Protein AF-A0A966T2D5-F1 (afdb_monomer)

Structure (mmCIF, N/CA/C/O backbone):
data_AF-A0A966T2D5-F1
#
_entry.id   AF-A0A966T2D5-F1
#
loop_
_atom_site.group_PDB
_atom_site.id
_atom_site.type_symbol
_atom_site.label_atom_id
_atom_site.label_alt_id
_atom_site.label_comp_id
_atom_site.label_asym_id
_atom_site.label_entity_id
_atom_site.label_seq_id
_atom_site.pdbx_PDB_ins_code
_atom_site.Cartn_x
_atom_site.Cartn_y
_atom_site.Cartn_z
_atom_site.occupancy
_atom_site.B_iso_or_equiv
_atom_site.auth_seq_id
_atom_site.auth_comp_id
_atom_site.auth_asym_id
_atom_site.auth_atom_id
_atom_site.pdbx_PDB_model_num
ATOM 1 N N . MET A 1 1 ? -3.513 -8.192 32.171 1.00 38.94 1 MET A N 1
ATOM 2 C CA . MET A 1 1 ? -2.980 -9.159 31.188 1.00 38.94 1 MET A CA 1
ATOM 3 C C . MET A 1 1 ? -2.844 -8.421 29.867 1.00 38.94 1 MET A C 1
ATOM 5 O O . MET A 1 1 ? -3.858 -8.105 29.261 1.00 38.94 1 MET A O 1
ATOM 9 N N . GLY A 1 2 ? -1.628 -8.005 29.509 1.00 50.25 2 GLY A N 1
ATOM 10 C CA . GLY A 1 2 ? -1.387 -7.244 28.281 1.00 50.25 2 GLY A CA 1
ATOM 11 C C . GLY A 1 2 ? -1.482 -8.162 27.068 1.00 50.25 2 GLY A C 1
ATOM 12 O O . GLY A 1 2 ? -0.857 -9.221 27.056 1.00 50.25 2 GLY A O 1
ATOM 13 N N . ARG A 1 3 ? -2.287 -7.783 26.073 1.00 40.44 3 ARG A N 1
ATOM 14 C CA . ARG A 1 3 ? -2.319 -8.455 24.771 1.00 40.44 3 ARG A CA 1
ATOM 15 C C . ARG A 1 3 ? -0.918 -8.327 24.153 1.00 40.44 3 ARG A C 1
ATOM 17 O O . ARG A 1 3 ? -0.420 -7.202 24.096 1.00 40.44 3 ARG A O 1
ATOM 24 N N . PRO A 1 4 ? -0.263 -9.423 23.734 1.00 43.41 4 PRO A N 1
ATOM 25 C CA . PRO A 1 4 ? 1.013 -9.321 23.037 1.00 43.41 4 PRO A CA 1
ATOM 26 C C . PRO A 1 4 ? 0.829 -8.463 21.773 1.00 43.41 4 PRO A C 1
ATOM 28 O O . PRO A 1 4 ? -0.229 -8.566 21.137 1.00 43.41 4 PRO A O 1
ATOM 31 N N . PRO A 1 5 ? 1.803 -7.603 21.414 1.00 47.31 5 PRO A N 1
ATOM 32 C CA . PRO A 1 5 ? 1.751 -6.881 20.150 1.00 47.31 5 PRO A CA 1
ATOM 33 C C . PRO A 1 5 ? 1.622 -7.902 19.017 1.00 47.31 5 PRO A C 1
ATOM 35 O O . PRO A 1 5 ? 2.326 -8.915 19.000 1.00 47.31 5 PRO A O 1
ATOM 38 N N . ALA A 1 6 ? 0.667 -7.671 18.115 1.00 46.62 6 ALA A N 1
ATOM 39 C CA . ALA A 1 6 ? 0.500 -8.510 16.937 1.00 46.62 6 ALA A CA 1
ATOM 40 C C . ALA A 1 6 ? 1.822 -8.527 16.144 1.00 46.62 6 ALA A C 1
ATOM 42 O O . ALA A 1 6 ? 2.474 -7.482 16.059 1.00 46.62 6 ALA A O 1
ATOM 43 N N . PRO A 1 7 ? 2.244 -9.679 15.593 1.00 40.59 7 PRO A N 1
ATOM 44 C CA . PRO A 1 7 ? 3.440 -9.728 14.765 1.00 40.59 7 PRO A CA 1
ATOM 45 C C . PRO A 1 7 ? 3.262 -8.757 13.596 1.00 40.59 7 PRO A C 1
ATOM 47 O O . PRO A 1 7 ? 2.239 -8.806 12.912 1.00 40.59 7 PRO A O 1
ATOM 50 N N . ALA A 1 8 ? 4.239 -7.870 13.396 1.00 44.31 8 ALA A N 1
ATOM 51 C CA . ALA A 1 8 ? 4.311 -7.047 12.199 1.00 44.31 8 ALA A CA 1
ATOM 52 C C . ALA A 1 8 ? 4.335 -7.994 10.994 1.00 44.31 8 ALA 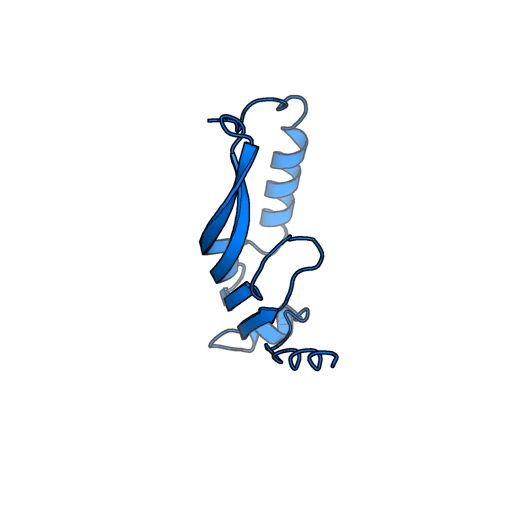A C 1
ATOM 54 O O . ALA A 1 8 ? 5.259 -8.798 10.841 1.00 44.31 8 ALA A O 1
ATOM 55 N N . SER A 1 9 ? 3.268 -7.965 10.203 1.00 45.44 9 SER A N 1
ATOM 56 C CA . SER A 1 9 ? 3.180 -8.675 8.941 1.00 45.44 9 SER A CA 1
ATOM 57 C C . SER A 1 9 ? 4.317 -8.183 8.051 1.00 45.44 9 SER A C 1
ATOM 59 O O . SER A 1 9 ? 4.397 -7.006 7.724 1.00 45.44 9 SER A O 1
ATOM 61 N N . GLN A 1 10 ? 5.235 -9.080 7.696 1.00 45.97 10 GLN A N 1
ATOM 62 C CA . GLN A 1 10 ? 6.287 -8.804 6.722 1.00 45.97 10 GLN A CA 1
ATOM 63 C C . GLN A 1 10 ? 5.648 -8.819 5.327 1.00 45.97 10 GLN A C 1
ATOM 65 O O . GLN A 1 10 ? 5.734 -9.809 4.602 1.00 45.97 10 GLN A O 1
ATOM 70 N N . GLY A 1 11 ? 4.927 -7.748 4.979 1.00 49.91 11 GLY A N 1
ATOM 71 C CA . GLY A 1 11 ? 4.789 -7.355 3.580 1.00 49.91 11 GLY A CA 1
ATOM 72 C C . GLY A 1 11 ? 6.186 -7.068 3.031 1.00 49.91 11 GLY A C 1
ATOM 73 O O . GLY A 1 11 ? 7.070 -6.664 3.786 1.00 49.91 11 GLY A O 1
ATOM 74 N N . ASP A 1 12 ? 6.426 -7.340 1.751 1.00 60.94 12 ASP A N 1
ATOM 75 C CA . ASP A 1 12 ? 7.694 -6.950 1.134 1.00 60.94 12 ASP A CA 1
ATOM 76 C C . ASP A 1 12 ? 7.704 -5.418 1.115 1.00 60.94 12 ASP A C 1
ATOM 78 O O . ASP A 1 12 ? 7.005 -4.811 0.300 1.00 60.94 12 ASP A O 1
ATOM 82 N N . ASP A 1 13 ? 8.376 -4.813 2.105 1.00 67.88 13 ASP A N 1
ATOM 83 C CA . ASP A 1 13 ? 8.414 -3.365 2.312 1.00 67.88 13 ASP A CA 1
ATOM 84 C C . ASP A 1 13 ? 8.633 -2.675 0.964 1.00 67.88 13 ASP A C 1
ATOM 86 O O . ASP A 1 13 ? 9.446 -3.135 0.153 1.00 67.88 13 ASP A O 1
ATOM 90 N N . LEU A 1 14 ? 7.936 -1.557 0.734 1.00 76.44 14 LEU A N 1
ATOM 91 C CA . LEU A 1 14 ? 8.085 -0.700 -0.447 1.00 76.44 14 LEU A CA 1
ATOM 92 C C . LEU A 1 14 ? 9.485 -0.059 -0.483 1.00 76.44 14 LEU A C 1
ATOM 94 O O . LEU A 1 14 ? 9.668 1.144 -0.305 1.00 76.44 14 LEU A O 1
ATOM 98 N N . ARG A 1 15 ? 10.511 -0.889 -0.678 1.00 79.62 15 ARG A N 1
ATOM 99 C CA . ARG A 1 15 ? 11.911 -0.496 -0.714 1.00 79.62 15 ARG A CA 1
ATOM 100 C C . ARG A 1 15 ? 12.209 0.127 -2.068 1.00 79.62 15 ARG A C 1
ATOM 102 O O . ARG A 1 15 ? 11.850 -0.482 -3.086 1.00 79.62 15 ARG A O 1
ATOM 109 N N . PRO A 1 16 ? 12.926 1.265 -2.085 1.00 83.75 16 PRO A N 1
ATOM 110 C CA . PRO A 1 16 ? 13.382 1.881 -3.319 1.00 83.75 16 PRO A CA 1
ATOM 111 C C . PRO A 1 16 ? 14.045 0.858 -4.244 1.00 83.75 16 PRO A C 1
ATOM 113 O O . PRO A 1 16 ? 14.789 -0.012 -3.789 1.00 83.75 16 PRO A O 1
ATOM 116 N N . ILE A 1 17 ? 13.764 0.965 -5.541 1.00 85.38 17 ILE A N 1
ATOM 117 C CA . ILE A 1 17 ? 14.404 0.165 -6.585 1.00 85.38 17 ILE A CA 1
ATOM 118 C C . ILE A 1 17 ? 15.137 1.068 -7.563 1.00 85.38 17 ILE A C 1
ATOM 120 O O . ILE A 1 17 ? 14.662 2.153 -7.900 1.00 85.38 17 ILE A O 1
ATOM 124 N N . ASN A 1 18 ? 16.286 0.604 -8.048 1.00 86.75 18 ASN A N 1
ATOM 125 C CA . ASN A 1 18 ? 16.975 1.259 -9.142 1.00 86.75 18 ASN A CA 1
ATOM 126 C C . ASN A 1 18 ? 16.232 0.999 -10.466 1.00 86.75 18 ASN A C 1
ATOM 128 O O . ASN A 1 18 ? 15.981 -0.145 -10.841 1.00 86.75 18 ASN A O 1
ATOM 132 N N . LEU A 1 19 ? 15.908 2.059 -11.210 1.00 86.44 19 LEU A N 1
ATOM 133 C CA . LEU A 1 19 ? 15.192 1.935 -12.486 1.00 86.44 19 LEU A CA 1
ATOM 134 C C . LEU A 1 19 ? 15.959 1.117 -13.538 1.00 86.44 19 LEU A C 1
ATOM 136 O O . LEU A 1 19 ? 15.334 0.461 -14.369 1.00 86.44 19 LEU A O 1
ATOM 140 N N . GLN A 1 20 ? 17.295 1.115 -13.503 1.00 84.88 20 GLN A N 1
ATOM 141 C CA . GLN 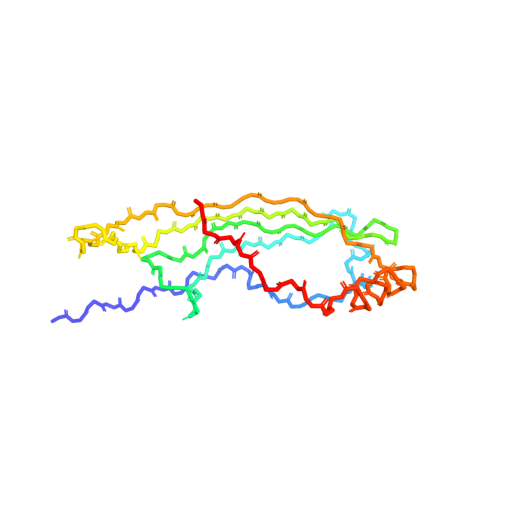A 1 20 ? 18.113 0.297 -14.401 1.00 84.88 20 GLN A CA 1
ATOM 142 C C . GLN A 1 20 ? 17.965 -1.195 -14.094 1.00 84.88 20 GLN A C 1
ATOM 144 O O . GLN A 1 20 ? 17.880 -1.995 -15.020 1.00 84.88 20 GLN A O 1
ATOM 149 N N . GLU A 1 21 ? 17.879 -1.567 -12.815 1.00 86.06 21 GLU A N 1
ATOM 150 C CA . GLU A 1 21 ? 17.618 -2.950 -12.396 1.00 86.06 21 GLU A CA 1
ATOM 151 C C . GLU A 1 21 ? 16.202 -3.377 -12.783 1.00 86.06 21 GLU A C 1
ATOM 153 O O . GLU A 1 21 ? 16.010 -4.458 -13.335 1.00 86.06 21 GLU A O 1
ATOM 158 N N . LEU A 1 22 ? 15.218 -2.497 -12.577 1.00 88.31 22 LEU A N 1
ATOM 159 C CA . LEU A 1 22 ? 13.832 -2.758 -12.962 1.00 88.31 22 LEU A CA 1
ATOM 160 C C . LEU A 1 22 ? 13.681 -2.947 -14.479 1.00 88.31 22 LEU A C 1
ATOM 162 O O . LEU A 1 22 ? 12.918 -3.797 -14.923 1.00 88.31 22 LEU A O 1
ATOM 166 N N . LYS A 1 23 ? 14.444 -2.202 -15.286 1.00 86.62 23 LYS A N 1
ATOM 167 C CA . LYS A 1 23 ? 14.473 -2.353 -16.749 1.00 86.62 23 LYS A CA 1
ATOM 168 C C . LYS A 1 23 ? 14.951 -3.736 -17.201 1.00 86.62 23 LYS A C 1
ATOM 170 O O . LYS A 1 23 ? 14.571 -4.178 -18.282 1.00 86.62 23 LYS A O 1
ATOM 175 N N . LEU A 1 24 ? 15.784 -4.406 -16.405 1.00 86.75 24 LEU A N 1
ATOM 176 C CA . LEU A 1 24 ? 16.273 -5.756 -16.696 1.00 86.75 24 LEU A CA 1
ATOM 177 C C . LEU A 1 24 ? 15.248 -6.845 -16.329 1.00 86.75 24 LEU A C 1
ATOM 179 O O . LEU A 1 24 ? 15.412 -7.992 -16.741 1.00 86.75 24 LEU A O 1
ATOM 183 N N . GLN A 1 25 ? 14.189 -6.504 -15.588 1.00 86.38 25 GLN A N 1
ATOM 184 C CA . GLN A 1 25 ? 13.127 -7.425 -15.185 1.00 86.38 25 GLN A CA 1
ATOM 185 C C . GLN A 1 25 ? 11.961 -7.358 -16.178 1.00 86.38 25 GLN A C 1
ATOM 187 O O . GLN A 1 25 ? 11.203 -6.390 -16.204 1.00 86.38 25 GLN A O 1
ATOM 192 N N . ALA A 1 26 ? 11.801 -8.402 -16.997 1.00 79.19 26 ALA A N 1
ATOM 193 C CA . ALA A 1 26 ? 10.765 -8.450 -18.035 1.00 79.19 26 ALA A CA 1
ATOM 194 C C . ALA A 1 26 ? 9.330 -8.391 -17.473 1.00 79.19 26 ALA A C 1
ATOM 196 O O . ALA A 1 26 ? 8.463 -7.764 -18.083 1.00 79.19 26 ALA A O 1
ATOM 197 N N . ASP A 1 27 ? 9.111 -8.995 -16.302 1.00 85.25 27 ASP A N 1
ATOM 198 C CA . ASP A 1 27 ? 7.810 -9.061 -15.621 1.00 85.25 27 ASP A CA 1
ATOM 199 C C . ASP A 1 27 ? 7.580 -7.895 -14.639 1.00 85.25 27 ASP A C 1
ATOM 201 O O . ASP A 1 27 ? 6.549 -7.830 -13.963 1.00 85.25 27 ASP A O 1
ATOM 205 N N . GLY A 1 28 ? 8.538 -6.963 -14.566 1.00 89.81 28 GLY A N 1
ATOM 206 C CA . GLY A 1 28 ? 8.539 -5.872 -13.601 1.00 89.81 28 GLY A CA 1
ATOM 207 C C . GLY A 1 28 ? 8.789 -6.343 -12.168 1.00 89.81 28 GLY A C 1
ATOM 208 O O . GLY A 1 28 ? 9.209 -7.475 -11.918 1.00 89.81 28 GLY A O 1
ATOM 209 N N . ARG A 1 29 ? 8.524 -5.451 -11.213 1.00 91.56 29 ARG A N 1
ATOM 210 C CA . ARG A 1 29 ? 8.600 -5.731 -9.779 1.00 91.56 29 ARG A CA 1
ATOM 211 C C . ARG A 1 29 ? 7.221 -5.639 -9.155 1.00 91.56 29 ARG A C 1
ATOM 213 O O . ARG A 1 29 ? 6.452 -4.741 -9.477 1.00 91.56 29 ARG A O 1
ATOM 220 N N . HIS A 1 30 ? 6.952 -6.556 -8.236 1.00 92.00 30 HIS A N 1
ATOM 221 C CA . HIS A 1 30 ? 5.702 -6.645 -7.494 1.00 92.00 30 HIS A CA 1
ATOM 222 C C . HIS A 1 30 ? 6.010 -6.558 -6.005 1.00 92.00 30 HIS A C 1
ATOM 224 O O . HIS A 1 30 ? 6.922 -7.227 -5.524 1.00 92.00 30 HIS A O 1
ATOM 230 N N . TRP A 1 31 ? 5.248 -5.745 -5.285 1.00 92.94 31 TRP A N 1
ATOM 231 C CA . TRP A 1 31 ? 5.316 -5.604 -3.838 1.00 92.94 31 TRP A CA 1
ATOM 232 C C . TRP A 1 31 ? 3.984 -5.996 -3.226 1.00 92.94 31 TRP A C 1
ATOM 234 O O . TRP A 1 31 ? 2.915 -5.666 -3.749 1.00 92.94 31 TRP A O 1
ATOM 244 N N . ARG A 1 32 ? 4.058 -6.652 -2.070 1.00 92.56 32 ARG A N 1
ATOM 245 C CA . ARG A 1 32 ? 2.897 -6.900 -1.225 1.00 92.56 32 ARG A CA 1
ATOM 246 C C . ARG A 1 32 ? 2.877 -5.872 -0.109 1.00 92.56 32 ARG A C 1
ATOM 248 O O . ARG A 1 32 ? 3.771 -5.856 0.729 1.00 92.56 32 ARG A O 1
ATOM 255 N N . ILE A 1 33 ? 1.829 -5.065 -0.084 1.00 92.38 33 ILE A N 1
ATOM 256 C CA . ILE A 1 33 ? 1.604 -4.075 0.959 1.00 92.38 33 ILE A CA 1
ATOM 257 C C . ILE A 1 33 ? 0.918 -4.797 2.119 1.00 92.38 33 ILE A C 1
ATOM 259 O O . ILE A 1 33 ? -0.136 -5.408 1.934 1.00 92.38 33 ILE A O 1
ATOM 263 N N . ASP A 1 34 ? 1.526 -4.762 3.298 1.00 92.38 34 ASP A N 1
ATOM 264 C CA . ASP A 1 34 ? 0.914 -5.187 4.561 1.00 92.38 34 ASP A CA 1
ATOM 265 C C . ASP A 1 34 ? 1.594 -4.425 5.699 1.00 92.38 34 ASP A C 1
ATOM 267 O O . ASP A 1 34 ? 2.463 -4.948 6.390 1.00 92.38 34 ASP A O 1
ATOM 271 N N . GLN A 1 35 ? 1.269 -3.138 5.824 1.00 89.75 35 GLN A N 1
ATOM 272 C CA . GLN A 1 35 ? 1.951 -2.236 6.751 1.00 89.75 35 GLN A CA 1
ATOM 273 C C . GLN A 1 35 ? 0.982 -1.282 7.443 1.00 89.75 35 GLN A C 1
ATOM 275 O O . GLN A 1 35 ? 0.007 -0.809 6.857 1.00 89.75 35 GLN A O 1
ATOM 280 N N . THR A 1 36 ? 1.274 -0.962 8.700 1.00 90.00 36 THR A N 1
ATOM 281 C CA . THR A 1 36 ? 0.601 0.126 9.415 1.00 90.00 36 THR A CA 1
ATOM 282 C C . THR A 1 36 ? 1.295 1.436 9.063 1.00 90.00 36 THR A C 1
ATOM 284 O O . THR A 1 36 ? 2.490 1.590 9.313 1.00 90.00 36 THR A O 1
ATOM 287 N N . LEU A 1 37 ? 0.560 2.379 8.475 1.00 88.62 37 LEU A N 1
ATOM 288 C CA . LEU A 1 37 ? 1.084 3.700 8.133 1.00 88.62 37 LEU A CA 1
ATOM 289 C C . LEU A 1 37 ? 0.922 4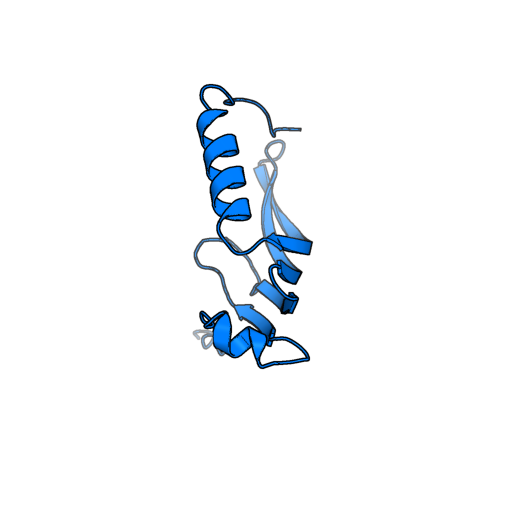.630 9.335 1.00 88.62 37 LEU A C 1
ATOM 291 O O . LEU A 1 37 ? -0.197 4.888 9.762 1.00 88.62 37 LEU A O 1
ATOM 295 N N . SER A 1 38 ? 2.022 5.160 9.868 1.00 86.00 38 SER A N 1
ATOM 296 C CA . SER A 1 38 ? 1.993 6.074 11.022 1.00 86.00 38 SER A CA 1
ATOM 297 C C . SER A 1 38 ? 1.257 7.388 10.748 1.00 86.00 38 SER A C 1
ATOM 299 O O . SER A 1 38 ? 0.787 8.026 11.682 1.00 86.00 38 SER A O 1
ATOM 301 N N . GLU A 1 39 ? 1.158 7.786 9.480 1.00 88.25 39 GLU A N 1
ATOM 302 C CA . GLU A 1 39 ? 0.466 9.006 9.049 1.00 88.25 39 GLU A CA 1
ATOM 303 C C . GLU A 1 39 ? -1.032 8.791 8.769 1.00 88.25 39 GLU A C 1
ATOM 305 O O . GLU A 1 39 ? -1.755 9.757 8.541 1.00 88.25 39 GLU A O 1
ATOM 310 N N . LEU A 1 40 ? -1.515 7.541 8.795 1.00 88.75 40 LEU A N 1
ATOM 311 C CA . LEU A 1 40 ? -2.916 7.201 8.550 1.00 88.75 40 LEU A CA 1
ATOM 312 C C . LEU A 1 40 ? -3.516 6.513 9.775 1.00 88.75 40 LEU A C 1
ATOM 314 O O . LEU A 1 40 ? -3.208 5.352 10.061 1.00 88.75 40 LEU A O 1
ATOM 318 N N . ASP A 1 41 ? -4.435 7.204 10.449 1.00 89.31 41 ASP A N 1
ATOM 319 C CA . ASP A 1 41 ? -5.181 6.635 11.572 1.00 89.31 41 ASP A CA 1
ATOM 320 C C . ASP A 1 41 ? -6.145 5.544 11.075 1.00 89.31 41 ASP A C 1
ATOM 322 O O . ASP A 1 41 ? -7.247 5.795 10.577 1.00 89.31 41 ASP A O 1
ATOM 326 N N . SER A 1 42 ? -5.665 4.304 11.136 1.00 93.56 42 SER A N 1
ATOM 327 C CA . SER A 1 42 ? -6.319 3.122 10.592 1.00 93.56 42 SER A CA 1
ATOM 328 C C . SER A 1 42 ? -6.399 2.017 11.640 1.00 93.56 42 SER A C 1
ATOM 330 O O . SER A 1 42 ? -5.475 1.766 12.411 1.00 93.56 42 SER A O 1
ATOM 332 N N . LEU A 1 43 ? -7.537 1.328 11.660 1.00 95.25 43 LEU A N 1
ATOM 333 C CA . LEU A 1 43 ? -7.824 0.218 12.567 1.00 95.25 43 LEU A CA 1
ATOM 334 C C . LEU A 1 43 ? -7.180 -1.094 12.110 1.00 95.25 43 LEU A C 1
ATOM 336 O O . LEU A 1 43 ? -7.043 -2.033 12.896 1.00 95.25 43 LEU A O 1
ATOM 340 N N . THR A 1 44 ? -6.812 -1.179 10.834 1.00 94.44 44 THR A N 1
ATOM 341 C CA . THR A 1 44 ? -6.133 -2.329 10.237 1.00 94.44 44 THR A CA 1
ATOM 342 C C . THR A 1 44 ? -4.892 -1.868 9.480 1.00 94.44 44 THR A C 1
ATOM 344 O O . THR A 1 44 ? -4.883 -0.749 8.975 1.00 94.44 44 THR A O 1
ATOM 347 N N . PRO A 1 45 ? -3.867 -2.722 9.320 1.00 94.12 45 PRO A N 1
ATOM 348 C CA . PRO A 1 45 ? -2.800 -2.455 8.363 1.00 94.12 45 PRO A CA 1
ATOM 349 C C . PRO A 1 45 ? -3.372 -2.190 6.968 1.00 94.12 45 PRO A C 1
ATOM 351 O O . PRO A 1 45 ? -4.387 -2.782 6.586 1.00 94.12 45 PRO A O 1
ATOM 354 N N . VAL A 1 46 ? -2.704 -1.331 6.204 1.00 93.88 46 VAL A N 1
ATOM 355 C CA . VAL A 1 46 ? -2.980 -1.163 4.778 1.00 93.88 46 VAL A CA 1
ATOM 356 C C . VAL A 1 46 ? -2.499 -2.415 4.067 1.00 93.88 46 VAL A C 1
ATOM 358 O O . VAL A 1 46 ? -1.332 -2.789 4.194 1.00 93.88 46 VAL A O 1
ATOM 361 N N . ARG A 1 47 ? -3.404 -3.076 3.342 1.00 94.81 47 ARG A N 1
ATOM 362 C CA . ARG A 1 47 ? -3.119 -4.334 2.649 1.00 94.81 47 ARG A CA 1
ATOM 363 C C . ARG A 1 47 ? -3.464 -4.264 1.182 1.00 94.81 47 ARG A C 1
ATOM 365 O O . ARG A 1 47 ? -4.557 -3.823 0.834 1.00 94.81 47 ARG A O 1
ATOM 372 N N . GLY A 1 48 ? -2.564 -4.756 0.342 1.00 94.62 48 GLY A N 1
ATOM 373 C CA . GLY A 1 48 ? -2.732 -4.690 -1.100 1.00 94.62 48 GLY A CA 1
ATOM 374 C C . GLY A 1 48 ? -1.501 -5.119 -1.884 1.00 94.62 48 GLY A C 1
ATOM 375 O O . GLY A 1 48 ? -0.624 -5.815 -1.363 1.00 94.62 48 GLY A O 1
ATOM 376 N N . SER A 1 49 ? -1.428 -4.679 -3.132 1.00 94.25 49 SER A N 1
ATOM 377 C CA . SER A 1 49 ? -0.305 -4.927 -4.030 1.00 94.25 49 SER A CA 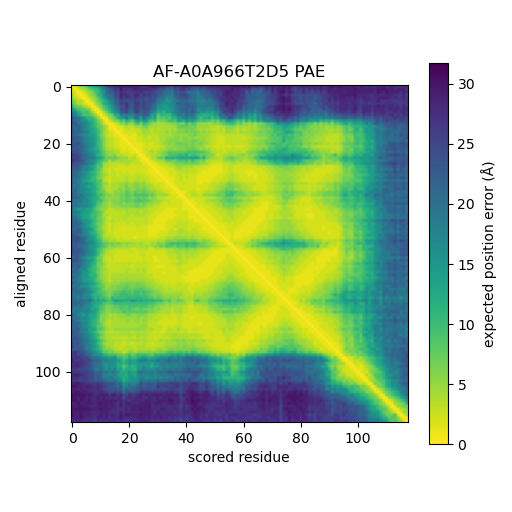1
ATOM 378 C C . SER A 1 49 ? 0.041 -3.695 -4.848 1.00 94.25 49 SER A C 1
ATOM 380 O O . SER A 1 49 ? -0.839 -2.932 -5.241 1.00 94.25 49 SER A O 1
ATOM 382 N N . LEU A 1 50 ? 1.328 -3.544 -5.138 1.00 93.75 50 LEU A N 1
ATOM 383 C CA . LEU A 1 50 ? 1.855 -2.584 -6.099 1.00 93.75 50 LEU A CA 1
ATOM 384 C C . LEU A 1 50 ? 2.673 -3.355 -7.131 1.00 93.75 50 LEU A C 1
ATOM 386 O O . LEU A 1 50 ? 3.460 -4.221 -6.760 1.00 93.75 50 LEU A O 1
ATOM 390 N N . SER A 1 51 ? 2.533 -3.024 -8.404 1.00 93.50 51 SER A N 1
ATOM 391 C CA . SER A 1 51 ? 3.422 -3.487 -9.458 1.00 93.50 51 SER A CA 1
ATOM 392 C C . SER A 1 51 ? 4.015 -2.303 -10.208 1.00 93.50 51 SER A C 1
ATOM 394 O O . SER A 1 51 ? 3.381 -1.258 -10.358 1.00 93.50 51 SER A O 1
ATOM 396 N N . ALA A 1 52 ? 5.263 -2.458 -10.637 1.00 93.31 52 ALA A N 1
ATOM 397 C CA . ALA A 1 52 ? 5.963 -1.495 -11.465 1.00 93.31 52 ALA A CA 1
ATOM 398 C C . ALA A 1 52 ? 6.625 -2.207 -12.636 1.00 93.31 52 ALA A C 1
ATOM 400 O O . ALA A 1 52 ? 7.391 -3.154 -12.451 1.00 93.31 52 ALA A O 1
ATOM 401 N N . LEU A 1 53 ? 6.371 -1.714 -13.841 1.00 93.00 53 LEU A N 1
ATOM 402 C CA . LE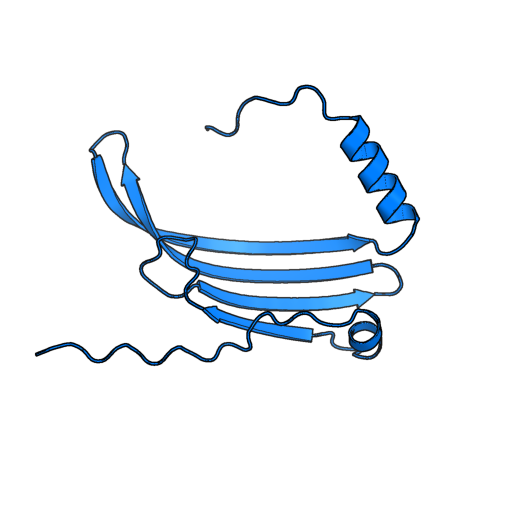U A 1 53 ? 6.851 -2.306 -15.074 1.00 93.00 53 LEU A CA 1
ATOM 403 C C . LEU A 1 53 ? 7.512 -1.249 -15.946 1.00 93.00 53 LEU A C 1
ATOM 405 O O . LEU A 1 53 ? 6.895 -0.277 -16.379 1.00 93.00 53 LEU A O 1
ATOM 409 N N . HIS A 1 54 ? 8.794 -1.451 -16.223 1.00 91.31 54 HIS A N 1
ATOM 410 C CA . HIS A 1 54 ? 9.565 -0.517 -17.023 1.00 91.31 54 HIS A CA 1
ATOM 411 C C . HIS A 1 54 ? 9.373 -0.797 -18.525 1.00 91.31 54 HIS A C 1
ATOM 413 O O . HIS A 1 54 ? 9.814 -1.818 -19.056 1.00 91.31 54 HIS A O 1
ATOM 419 N N . ARG A 1 55 ? 8.767 0.147 -19.249 1.00 87.12 55 ARG A N 1
ATOM 420 C CA . ARG A 1 55 ? 8.474 0.076 -20.688 1.00 87.12 55 ARG A CA 1
ATOM 421 C C . ARG A 1 55 ? 9.221 1.162 -21.459 1.00 87.12 55 ARG A C 1
ATOM 423 O O . ARG A 1 55 ? 8.699 2.235 -21.734 1.00 87.12 55 ARG A O 1
ATOM 430 N N . GLY A 1 56 ? 10.461 0.871 -21.853 1.00 85.75 56 GLY A N 1
ATOM 431 C CA . GLY A 1 56 ? 11.254 1.772 -22.699 1.00 85.75 56 GLY A CA 1
ATOM 432 C C . GLY A 1 56 ? 11.631 3.082 -22.000 1.00 85.75 56 GLY A C 1
ATOM 433 O O . GLY A 1 56 ? 12.669 3.130 -21.350 1.00 85.75 56 GLY A O 1
ATOM 434 N N . ASN A 1 57 ? 10.811 4.123 -22.158 1.00 87.62 57 ASN A N 1
ATOM 435 C CA . ASN A 1 57 ? 10.962 5.425 -21.494 1.00 87.62 57 ASN A CA 1
ATOM 436 C C . ASN A 1 57 ? 9.756 5.768 -20.599 1.00 87.62 57 ASN A C 1
ATOM 438 O O . ASN A 1 57 ? 9.488 6.929 -20.310 1.00 87.62 57 ASN A O 1
ATOM 442 N N . ALA A 1 58 ? 8.994 4.756 -20.197 1.00 88.25 58 ALA A N 1
ATOM 443 C CA . ALA A 1 58 ? 7.859 4.894 -19.308 1.00 88.25 58 ALA A CA 1
ATOM 444 C C . ALA A 1 58 ? 7.917 3.838 -18.202 1.00 88.25 58 ALA A C 1
ATOM 446 O O . ALA A 1 58 ? 8.501 2.763 -18.370 1.00 88.25 58 ALA A O 1
ATOM 447 N N . LEU A 1 59 ? 7.297 4.151 -17.075 1.00 91.31 59 LEU A N 1
ATOM 448 C CA . LEU A 1 59 ? 7.079 3.260 -15.954 1.00 91.31 59 LEU A CA 1
ATOM 449 C C . LEU A 1 59 ? 5.573 3.101 -15.772 1.00 91.31 59 LEU A C 1
ATOM 451 O O . LEU A 1 59 ? 4.891 4.053 -15.407 1.00 91.31 59 LEU A O 1
ATOM 455 N N . GLU A 1 60 ? 5.060 1.909 -16.042 1.00 93.12 60 GLU A N 1
ATOM 456 C CA . GLU A 1 60 ? 3.678 1.567 -15.721 1.00 93.12 60 GLU A CA 1
ATOM 457 C C . GLU A 1 60 ? 3.608 1.137 -14.257 1.00 93.12 60 GLU A C 1
ATOM 459 O O . GLU A 1 60 ? 4.390 0.292 -13.820 1.00 93.12 60 GLU A O 1
ATOM 464 N N . LEU A 1 61 ? 2.689 1.734 -13.506 1.00 94.00 61 LEU A N 1
ATOM 465 C CA . LEU A 1 61 ? 2.418 1.443 -12.107 1.00 94.00 61 LEU A CA 1
ATOM 466 C C . LEU A 1 61 ? 0.967 0.995 -11.969 1.00 94.00 61 LEU A C 1
ATOM 468 O O . LEU A 1 61 ? 0.061 1.676 -12.445 1.00 94.00 61 LEU A O 1
ATOM 472 N N . GLU A 1 62 ? 0.738 -0.116 -11.281 1.00 96.12 62 GLU A N 1
ATOM 473 C CA . GLU A 1 62 ? -0.602 -0.576 -10.912 1.00 96.12 62 GLU A CA 1
ATOM 474 C C . GLU A 1 62 ? -0.626 -0.870 -9.420 1.00 96.12 62 GLU A C 1
ATOM 476 O O . GLU A 1 62 ? 0.221 -1.603 -8.913 1.00 96.12 62 GLU A O 1
ATOM 481 N N . GLY A 1 63 ? -1.580 -0.287 -8.704 1.00 95.75 63 GLY A N 1
ATOM 482 C CA . GLY A 1 63 ? -1.663 -0.401 -7.258 1.00 95.75 63 GLY A CA 1
ATOM 483 C C . GLY A 1 63 ? -3.094 -0.567 -6.789 1.00 95.75 63 GLY A C 1
ATOM 484 O O . GLY A 1 63 ? -3.991 0.147 -7.229 1.00 95.75 63 GLY A O 1
ATOM 485 N N . GLU A 1 64 ? -3.297 -1.468 -5.845 1.00 97.00 64 GLU A N 1
ATOM 486 C CA . GLU A 1 64 ? -4.544 -1.597 -5.105 1.00 97.00 64 GLU A CA 1
ATOM 487 C C . GLU A 1 64 ? -4.233 -1.812 -3.634 1.00 97.00 64 GLU A C 1
ATOM 489 O O . GLU A 1 64 ? -3.287 -2.523 -3.295 1.00 97.00 64 GLU A O 1
ATOM 494 N N . ALA A 1 65 ? -5.016 -1.203 -2.751 1.00 96.38 65 ALA A N 1
ATOM 495 C CA . ALA A 1 65 ? -4.965 -1.531 -1.337 1.00 96.38 65 ALA A CA 1
ATOM 496 C C . ALA A 1 65 ? -6.264 -1.168 -0.627 1.00 96.38 65 ALA A C 1
ATOM 498 O O . ALA A 1 65 ? -7.087 -0.393 -1.114 1.00 96.38 65 ALA A O 1
ATOM 499 N N . SER A 1 66 ? -6.423 -1.728 0.566 1.00 97.12 66 SER A N 1
ATOM 500 C CA . SER A 1 66 ? -7.548 -1.461 1.445 1.00 97.12 66 SER A CA 1
ATOM 501 C C . SER A 1 66 ? -7.121 -1.397 2.905 1.00 97.12 66 SER A C 1
ATOM 503 O O . SER A 1 66 ? -6.123 -1.993 3.320 1.00 97.12 66 SER A O 1
ATOM 505 N N . THR A 1 67 ? -7.891 -0.652 3.685 1.00 97.38 67 THR A N 1
ATOM 506 C CA . THR A 1 67 ? -7.799 -0.583 5.139 1.00 97.38 67 THR A CA 1
ATOM 507 C C . THR A 1 67 ? -9.151 -0.170 5.729 1.00 97.38 67 THR A C 1
ATOM 509 O O . THR A 1 67 ? -10.106 0.111 5.006 1.00 97.38 67 THR A O 1
ATOM 512 N N . ILE A 1 68 ? -9.253 -0.136 7.052 1.00 97.56 68 ILE A N 1
ATOM 513 C CA . ILE A 1 68 ? -10.396 0.405 7.779 1.00 97.56 68 ILE A CA 1
ATOM 514 C C . ILE A 1 68 ? -9.921 1.649 8.518 1.00 97.56 68 ILE A C 1
ATOM 516 O O . ILE A 1 68 ? -9.006 1.566 9.334 1.00 97.56 68 ILE A O 1
ATOM 520 N N . VAL A 1 69 ? -10.560 2.785 8.257 1.00 96.38 69 VAL A N 1
ATOM 521 C CA . VAL A 1 69 ? -10.315 4.049 8.965 1.00 96.38 69 VAL A CA 1
ATOM 522 C C . VAL A 1 69 ? -11.484 4.375 9.883 1.00 96.38 69 VAL A C 1
ATOM 524 O O . VAL A 1 69 ? -12.601 3.892 9.681 1.00 96.38 69 VAL A O 1
ATOM 527 N N . THR A 1 70 ? -11.232 5.208 10.885 1.00 95.50 70 THR A N 1
ATOM 528 C CA . THR A 1 70 ? -12.298 5.781 11.707 1.00 95.50 70 THR A CA 1
ATOM 529 C C . THR A 1 70 ? -12.622 7.169 11.178 1.00 95.50 70 THR A C 1
ATOM 531 O O . THR A 1 70 ? -11.753 8.033 11.136 1.00 95.50 70 THR A O 1
ATOM 534 N N . LEU A 1 71 ? -13.870 7.394 10.777 1.00 94.31 71 LEU A N 1
ATOM 535 C CA . LEU A 1 71 ? -14.351 8.705 10.353 1.00 94.31 71 LEU A CA 1
ATOM 536 C C . LEU A 1 71 ? -15.215 9.321 11.452 1.00 94.31 71 LEU A C 1
ATOM 538 O O . LEU A 1 71 ? -15.949 8.615 12.144 1.00 94.31 71 LEU A O 1
ATOM 542 N N . CYS A 1 72 ? -15.143 10.642 11.591 1.00 94.69 72 CYS A N 1
ATOM 543 C CA . CYS A 1 72 ? -16.042 11.411 12.441 1.00 94.69 72 CYS A CA 1
ATOM 544 C C . CYS A 1 72 ? -17.103 12.074 11.566 1.00 94.69 72 CYS A C 1
ATOM 546 O O . CYS A 1 72 ? -16.779 12.739 10.585 1.00 94.69 72 CYS A O 1
ATOM 548 N N . CYS A 1 73 ? -18.377 11.886 11.898 1.00 93.31 73 CYS A N 1
ATOM 549 C CA . CYS A 1 73 ? -19.451 12.582 11.203 1.00 93.31 73 CYS A CA 1
ATOM 550 C C . CYS A 1 73 ? -19.602 14.008 11.745 1.00 93.31 73 CYS A C 1
ATOM 552 O O . CYS A 1 73 ? -19.960 14.175 12.907 1.00 93.31 73 CYS A O 1
ATOM 554 N N . ASP A 1 74 ? -19.479 15.028 10.895 1.00 95.38 74 ASP A N 1
ATOM 555 C CA . ASP A 1 74 ? -19.667 16.429 11.315 1.00 95.38 74 ASP A CA 1
ATOM 556 C C . ASP A 1 74 ? -21.084 16.733 11.828 1.00 95.38 74 ASP A C 1
ATOM 558 O O . ASP A 1 74 ? -21.289 17.652 12.619 1.00 95.38 74 ASP A O 1
ATOM 562 N N . ARG A 1 75 ? -22.089 15.953 11.404 1.00 95.19 75 ARG A N 1
ATOM 563 C CA . ARG A 1 75 ? -23.490 16.177 11.792 1.00 95.19 75 ARG A CA 1
ATOM 564 C C . ARG A 1 75 ? -23.829 15.627 13.176 1.00 95.19 75 ARG A C 1
ATOM 566 O O . ARG A 1 75 ? -24.594 16.257 13.899 1.00 95.19 75 ARG A O 1
ATOM 573 N N . CYS A 1 76 ? -23.347 14.434 13.519 1.00 95.69 76 CYS A N 1
ATOM 574 C CA . CYS A 1 76 ? -23.701 13.757 14.775 1.00 95.69 76 CYS A CA 1
ATOM 575 C C . CYS A 1 76 ? -22.517 13.563 15.729 1.00 95.69 76 CYS A C 1
ATOM 577 O O . CYS A 1 76 ? -22.702 13.045 16.832 1.00 95.69 76 CYS A O 1
ATOM 579 N N . LEU A 1 77 ? -21.313 13.963 15.308 1.00 95.12 77 LEU A N 1
ATOM 580 C CA . LEU A 1 77 ? -20.049 13.809 16.032 1.00 95.12 77 LEU A CA 1
ATOM 581 C C . LEU A 1 77 ? -19.776 12.365 16.479 1.00 95.12 77 LEU A C 1
ATOM 583 O O . LEU A 1 77 ? -19.036 12.128 17.430 1.00 95.12 77 LEU A O 1
ATOM 587 N N . GLN A 1 78 ? -20.406 11.389 15.818 1.00 95.69 78 GLN A N 1
ATOM 588 C CA . GLN A 1 78 ? -20.187 9.974 16.083 1.00 95.69 78 GLN A CA 1
ATOM 589 C 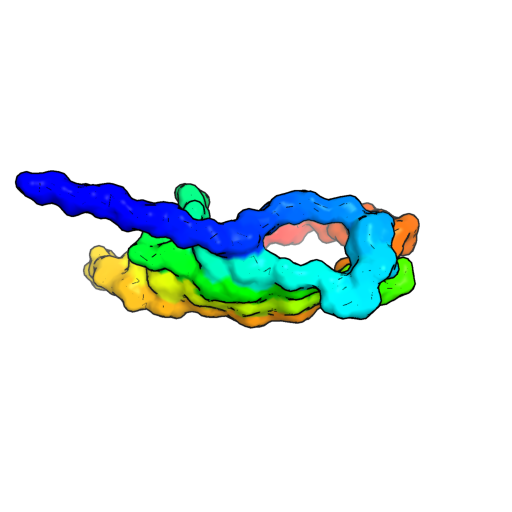C . GLN A 1 78 ? -19.043 9.454 15.221 1.00 95.69 78 GLN A C 1
ATOM 591 O O . GLN A 1 78 ? -18.901 9.838 14.055 1.00 95.69 78 GLN A O 1
ATOM 596 N N . LEU A 1 79 ? -18.264 8.546 15.806 1.00 94.88 79 LEU A N 1
ATOM 597 C CA . LEU A 1 79 ? -17.213 7.815 15.116 1.00 94.88 79 LEU A CA 1
ATOM 598 C C . LEU A 1 79 ? -17.793 6.564 14.462 1.00 94.88 79 LEU A C 1
ATOM 600 O O . LEU A 1 79 ? -18.589 5.846 15.071 1.00 94.88 79 LEU A O 1
ATOM 604 N N . PHE A 1 80 ? -17.374 6.285 13.236 1.00 95.50 80 PHE A N 1
ATOM 605 C CA . PHE A 1 80 ? -17.755 5.070 12.531 1.00 95.50 80 PHE A CA 1
ATOM 606 C C . PHE A 1 80 ? -16.587 4.506 11.731 1.00 95.50 80 PHE A C 1
ATOM 608 O O . PHE A 1 80 ? -15.755 5.238 11.195 1.00 95.50 80 PHE A O 1
ATOM 615 N N . ASN A 1 81 ? -16.549 3.179 11.642 1.00 96.31 81 ASN A N 1
ATOM 616 C CA . ASN A 1 81 ? -15.523 2.467 10.896 1.00 96.31 81 ASN A CA 1
ATOM 617 C C . ASN A 1 81 ? -15.913 2.448 9.421 1.00 96.31 81 ASN A C 1
ATOM 619 O O . ASN A 1 81 ? -16.990 1.963 9.065 1.00 96.31 81 ASN A O 1
ATOM 623 N N . HIS A 1 82 ? -15.032 2.952 8.569 1.00 95.38 82 HIS A N 1
ATOM 624 C CA . HIS A 1 82 ? -15.249 3.030 7.136 1.00 95.38 82 HIS A CA 1
ATOM 625 C C . HIS A 1 82 ? -14.183 2.217 6.393 1.00 95.38 82 HIS A C 1
ATOM 627 O O . HIS A 1 82 ? -12.988 2.452 6.599 1.00 95.38 82 HIS A O 1
ATOM 633 N N . PRO A 1 83 ? -14.579 1.261 5.532 1.00 96.38 83 PRO A N 1
ATOM 634 C CA . PRO A 1 83 ? -13.651 0.621 4.612 1.00 96.38 83 PRO A CA 1
ATOM 635 C C . PRO A 1 83 ? -13.138 1.655 3.609 1.00 96.38 83 PRO A C 1
ATOM 637 O O . PRO A 1 83 ? -13.917 2.216 2.845 1.00 96.38 83 PRO A O 1
ATOM 640 N N . LEU A 1 84 ? -11.831 1.885 3.603 1.00 96.31 84 LEU A N 1
ATOM 641 C CA . LEU A 1 84 ? -11.152 2.716 2.621 1.00 96.31 84 LEU A CA 1
ATOM 642 C C . LEU A 1 84 ? -10.406 1.798 1.656 1.00 96.31 84 LEU A C 1
ATOM 644 O O . LEU A 1 84 ? -9.603 0.971 2.087 1.00 96.31 84 LEU A O 1
ATOM 648 N N . ALA A 1 85 ? -10.656 1.943 0.361 1.00 96.00 85 ALA A N 1
ATOM 649 C CA . ALA A 1 85 ? -9.964 1.186 -0.672 1.00 96.00 85 ALA A CA 1
ATOM 650 C C . ALA A 1 85 ? -9.605 2.094 -1.845 1.00 96.00 85 ALA A C 1
ATOM 652 O O . ALA A 1 85 ? -10.333 3.037 -2.154 1.00 96.00 85 ALA A O 1
ATOM 653 N N . PHE A 1 86 ? -8.496 1.785 -2.508 1.00 93.38 86 PHE A N 1
ATOM 654 C CA . PHE A 1 86 ? -8.121 2.407 -3.767 1.00 93.38 86 PHE A CA 1
ATOM 655 C C . PHE A 1 86 ? -7.677 1.348 -4.768 1.00 93.38 86 PHE A C 1
ATOM 657 O O . PHE A 1 86 ? -7.148 0.299 -4.400 1.00 93.38 86 PHE A O 1
ATOM 664 N N . GLN A 1 87 ? -7.858 1.677 -6.039 1.00 96.62 87 GLN A N 1
ATOM 665 C CA . GLN A 1 87 ? -7.262 0.985 -7.166 1.00 96.62 87 GLN A CA 1
ATOM 666 C C . GLN A 1 87 ? -6.828 2.056 -8.160 1.00 96.62 87 GLN A C 1
ATOM 668 O O . GLN A 1 87 ? -7.614 2.936 -8.510 1.00 96.62 87 GLN A O 1
ATOM 673 N N . THR A 1 88 ? -5.571 2.018 -8.575 1.00 95.25 88 THR A N 1
ATOM 674 C CA . THR A 1 88 ? -4.995 3.002 -9.483 1.00 95.25 88 THR A CA 1
ATOM 675 C C . THR A 1 88 ? -4.085 2.332 -10.496 1.00 95.25 88 THR A C 1
ATOM 677 O O . THR A 1 88 ? -3.433 1.326 -10.210 1.00 95.25 88 THR A O 1
ATOM 680 N N . ARG A 1 89 ? -4.038 2.921 -11.687 1.00 95.06 89 ARG A N 1
ATOM 681 C CA . ARG A 1 89 ? -3.068 2.609 -12.726 1.00 95.06 89 ARG A CA 1
ATOM 682 C C . ARG A 1 89 ? -2.551 3.918 -13.296 1.00 95.06 89 ARG A C 1
ATOM 684 O O . ARG A 1 89 ? -3.340 4.753 -13.730 1.00 95.06 89 ARG A O 1
ATOM 691 N N . GLU A 1 90 ? -1.239 4.074 -13.318 1.00 93.12 90 GLU A N 1
ATOM 692 C CA . GLU A 1 90 ? -0.572 5.279 -13.797 1.00 93.12 90 GLU A CA 1
ATOM 693 C C . GLU A 1 90 ? 0.607 4.920 -14.701 1.00 93.12 90 GLU A C 1
ATOM 695 O O . GLU A 1 90 ? 1.219 3.862 -14.569 1.00 93.12 90 GLU A O 1
ATOM 700 N N . VAL A 1 91 ? 0.928 5.810 -15.640 1.00 90.75 91 VAL A N 1
ATOM 701 C CA . VAL A 1 91 ? 2.123 5.705 -16.479 1.00 90.75 91 VAL A CA 1
ATOM 702 C C . VAL A 1 91 ? 2.978 6.945 -16.259 1.00 90.75 91 VAL A C 1
ATOM 704 O O . VAL A 1 91 ? 2.580 8.051 -16.623 1.00 90.75 91 VAL A O 1
ATOM 707 N N . LEU A 1 92 ? 4.163 6.762 -15.681 1.00 89.31 92 LEU A N 1
ATOM 708 C CA . LEU A 1 92 ? 5.141 7.826 -15.478 1.00 89.31 92 LEU A CA 1
ATOM 709 C C . LEU A 1 92 ? 6.128 7.847 -16.643 1.00 89.31 92 LEU A C 1
ATOM 711 O O . LEU A 1 92 ? 6.819 6.863 -16.896 1.00 89.31 92 LEU A O 1
ATOM 715 N N . TRP A 1 93 ? 6.238 8.974 -17.338 1.00 87.69 93 TRP A N 1
ATOM 716 C CA . TRP A 1 93 ? 7.270 9.162 -18.357 1.00 87.69 93 TRP A CA 1
ATOM 717 C C . TRP A 1 93 ? 8.628 9.417 -17.699 1.00 87.69 93 TRP A C 1
ATOM 719 O O . TRP A 1 93 ? 8.737 10.173 -16.735 1.00 87.69 93 TRP A O 1
ATOM 729 N N . LEU A 1 94 ? 9.671 8.785 -18.225 1.00 83.88 94 LEU A N 1
ATOM 730 C CA . LEU A 1 94 ? 11.051 8.935 -17.778 1.00 83.88 94 LEU A CA 1
ATOM 731 C C . LEU A 1 94 ? 11.796 9.881 -18.744 1.00 83.88 94 LEU A C 1
ATOM 733 O O . LEU A 1 94 ? 11.389 10.079 -19.884 1.00 83.88 94 LEU A O 1
ATOM 737 N N . GLY A 1 95 ? 12.878 10.522 -18.300 1.00 77.25 95 GLY A N 1
ATOM 738 C CA . GLY A 1 95 ? 13.734 11.337 -19.177 1.00 77.25 95 GLY A CA 1
ATOM 739 C C . GLY A 1 95 ? 13.379 12.828 -19.305 1.00 77.25 95 GLY A C 1
ATOM 740 O O . GLY A 1 95 ? 12.613 13.399 -18.530 1.00 77.25 95 GLY A O 1
ATOM 741 N N . GLU A 1 96 ? 14.036 13.492 -20.257 1.00 68.00 96 GLU A N 1
ATOM 742 C CA . GLU A 1 96 ? 14.093 14.960 -20.358 1.00 68.00 96 GLU A CA 1
ATOM 743 C C . GLU A 1 96 ? 12.752 15.591 -20.760 1.00 68.00 96 GLU A C 1
ATOM 745 O O . GLU A 1 96 ? 12.393 16.649 -20.250 1.00 68.00 96 GLU A O 1
ATOM 750 N N . GLU A 1 97 ? 11.959 14.894 -21.578 1.00 63.59 97 GLU A N 1
ATOM 751 C CA . GLU A 1 97 ? 10.597 15.314 -21.932 1.00 63.59 97 GLU A CA 1
ATOM 752 C C . GLU A 1 97 ? 9.659 15.310 -20.716 1.00 63.59 97 GLU A C 1
ATOM 754 O O . GLU A 1 97 ? 8.834 16.211 -20.571 1.00 63.59 97 GLU A O 1
ATOM 759 N N . ALA A 1 98 ? 9.823 14.355 -19.793 1.00 64.56 98 ALA A N 1
ATOM 760 C CA . ALA A 1 98 ? 9.062 14.320 -18.546 1.00 64.56 98 ALA A CA 1
ATOM 761 C C . ALA A 1 98 ? 9.456 15.471 -17.605 1.00 64.56 98 ALA A C 1
ATOM 763 O O . ALA A 1 98 ? 8.589 16.115 -17.011 1.00 64.56 98 ALA A O 1
ATOM 764 N N . ARG A 1 99 ? 10.758 15.791 -17.516 1.00 63.28 99 ARG A N 1
ATOM 765 C CA . ARG A 1 99 ? 11.246 16.973 -16.779 1.00 63.28 99 ARG A CA 1
ATOM 766 C C . ARG A 1 99 ? 10.698 18.268 -17.377 1.00 63.28 99 ARG A C 1
ATOM 768 O O . ARG A 1 99 ? 10.253 19.127 -16.623 1.00 63.28 99 ARG A O 1
ATOM 775 N N . ALA A 1 100 ? 10.683 18.392 -18.703 1.00 63.12 100 ALA A N 1
ATOM 776 C CA . ALA A 1 100 ? 10.137 19.561 -19.388 1.00 63.12 100 ALA A CA 1
ATOM 777 C C . ALA A 1 100 ? 8.631 19.743 -19.118 1.00 63.12 100 ALA A C 1
ATOM 779 O O . ALA A 1 100 ? 8.194 20.857 -18.842 1.00 63.12 100 ALA A O 1
ATOM 780 N N . GLN A 1 101 ? 7.844 18.660 -19.119 1.00 62.03 101 GLN A N 1
ATOM 781 C CA . GLN A 1 101 ? 6.409 18.711 -18.802 1.00 62.03 101 GLN A CA 1
ATOM 782 C C . GLN A 1 101 ? 6.131 19.062 -17.330 1.00 62.03 101 GLN A C 1
ATOM 784 O O . GLN A 1 101 ? 5.183 19.794 -17.047 1.00 62.03 101 GLN A O 1
ATOM 789 N N . LEU A 1 102 ? 6.952 18.579 -16.389 1.00 62.03 102 LEU A N 1
ATOM 790 C CA . LEU A 1 102 ? 6.855 18.950 -14.971 1.00 62.03 102 LEU A CA 1
ATOM 791 C C . LEU A 1 102 ? 7.185 20.430 -14.748 1.00 62.03 102 LEU A C 1
ATOM 793 O O . LEU A 1 102 ? 6.405 21.122 -14.102 1.00 62.03 102 LEU A O 1
ATOM 797 N N . MET A 1 103 ? 8.266 20.936 -15.352 1.00 57.97 103 MET A N 1
ATOM 798 C CA . MET A 1 103 ? 8.644 22.355 -15.266 1.00 57.97 103 MET A CA 1
ATOM 799 C C . MET A 1 103 ? 7.557 23.276 -15.843 1.00 57.97 103 MET A C 1
ATOM 801 O O . MET A 1 103 ? 7.192 24.265 -15.214 1.00 57.97 103 MET A O 1
ATOM 805 N N . GLN A 1 104 ? 6.947 22.901 -16.973 1.00 55.97 104 GLN A N 1
ATOM 806 C CA . GLN A 1 104 ? 5.819 23.642 -17.561 1.00 55.97 104 GLN A CA 1
ATOM 807 C C . GLN A 1 104 ? 4.556 23.624 -16.687 1.00 55.97 104 GLN A C 1
ATOM 809 O O . GLN A 1 104 ? 3.741 24.547 -16.752 1.00 55.97 104 GLN A O 1
ATOM 814 N N . ARG A 1 105 ? 4.359 22.570 -15.885 1.00 55.53 105 ARG A N 1
ATOM 815 C CA . ARG A 1 105 ? 3.223 22.455 -14.961 1.00 55.53 105 ARG A CA 1
ATOM 816 C C . ARG A 1 105 ? 3.443 23.268 -13.684 1.00 55.53 105 ARG A C 1
ATOM 818 O O . ARG A 1 105 ? 2.479 23.829 -13.172 1.00 55.53 105 ARG A O 1
ATOM 825 N N . GLU A 1 106 ? 4.685 23.369 -13.219 1.00 47.53 106 GLU A N 1
ATOM 826 C CA . GLU A 1 106 ? 5.078 24.143 -12.035 1.00 47.53 106 GLU A CA 1
ATOM 827 C C . GLU A 1 106 ? 5.039 25.664 -12.291 1.00 47.53 106 GLU A C 1
ATOM 829 O O . GLU A 1 106 ? 4.576 26.417 -11.439 1.00 47.53 106 GLU A O 1
ATOM 834 N N . GLU A 1 107 ? 5.383 26.128 -13.501 1.00 50.28 107 GLU A N 1
ATOM 835 C CA . GLU A 1 107 ? 5.230 27.542 -13.907 1.00 50.28 107 GLU A CA 1
ATOM 836 C C . GLU A 1 107 ? 3.764 28.003 -14.029 1.00 50.28 107 GLU A C 1
ATOM 838 O O . GLU A 1 107 ? 3.488 29.201 -14.096 1.00 50.28 107 GLU A O 1
ATOM 843 N N . ARG A 1 108 ? 2.800 27.073 -14.028 1.00 46.91 108 ARG A N 1
ATOM 844 C CA . ARG A 1 108 ? 1.366 27.372 -14.171 1.00 46.91 108 ARG A CA 1
ATOM 845 C C . ARG A 1 108 ? 0.592 27.344 -12.848 1.00 46.91 108 ARG A C 1
ATOM 847 O O . ARG A 1 108 ? -0.637 27.311 -12.889 1.00 46.91 108 ARG A O 1
ATOM 854 N N . LEU A 1 109 ? 1.276 27.343 -11.699 1.00 49.78 109 LEU A N 1
ATOM 855 C CA . LEU A 1 109 ? 0.632 27.338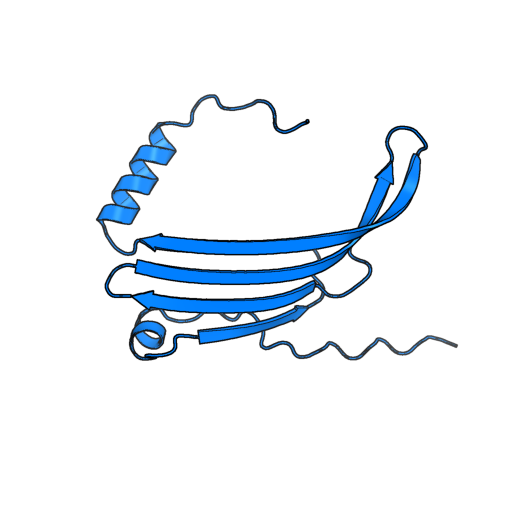 -10.382 1.00 49.78 109 LEU A CA 1
ATOM 856 C C . LEU A 1 109 ? 1.061 28.485 -9.438 1.00 49.78 109 LEU A C 1
ATOM 858 O O . LEU A 1 109 ? 1.487 28.228 -8.313 1.00 49.78 109 LEU A O 1
ATOM 862 N N . PRO A 1 110 ? 0.861 29.763 -9.796 1.00 44.53 110 PRO A N 1
ATOM 863 C CA . PRO A 1 110 ? 0.331 30.729 -8.851 1.00 44.53 110 PRO A CA 1
ATOM 864 C C . PRO A 1 110 ? -1.203 30.754 -9.002 1.00 44.53 110 PRO A C 1
ATOM 866 O O . PRO A 1 110 ? -1.711 30.878 -10.111 1.00 44.53 110 PRO A O 1
ATOM 869 N N . ASP A 1 111 ? -1.932 30.622 -7.893 1.00 48.94 111 ASP A N 1
ATOM 870 C CA . ASP A 1 111 ? -3.405 30.702 -7.791 1.00 48.94 111 ASP A CA 1
ATOM 871 C C . ASP A 1 111 ? -4.252 29.472 -8.183 1.00 48.94 111 ASP A C 1
ATOM 873 O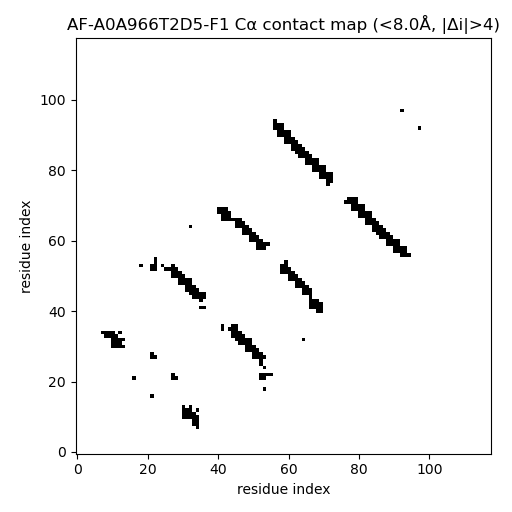 O . ASP A 1 111 ? -5.173 29.544 -8.995 1.00 48.94 111 ASP A O 1
ATOM 877 N N . LEU A 1 112 ? -4.062 28.346 -7.483 1.00 45.28 112 LEU A N 1
ATOM 878 C CA . LEU A 1 112 ? -5.181 27.415 -7.267 1.00 45.28 112 LEU A CA 1
ATOM 879 C C . LEU A 1 112 ? -5.314 27.008 -5.795 1.00 45.28 112 LEU A C 1
ATOM 881 O O . LEU A 1 112 ? -5.1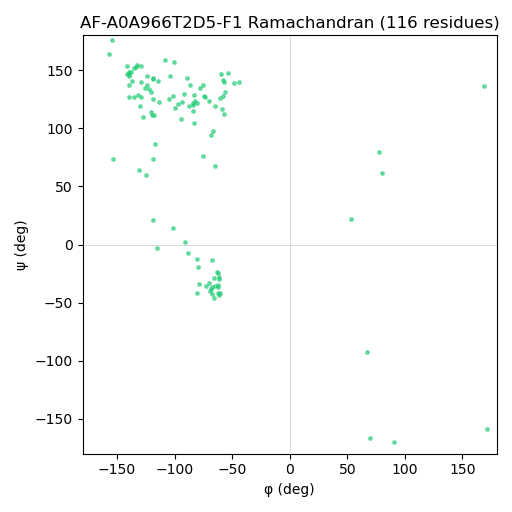84 25.849 -5.413 1.00 45.28 112 LEU A O 1
ATOM 885 N N . VAL A 1 113 ? -5.611 28.000 -4.956 1.00 49.94 113 VAL A N 1
ATOM 886 C CA . VAL A 1 113 ? -6.401 27.775 -3.744 1.00 49.94 113 VAL A CA 1
ATOM 887 C C . VAL A 1 113 ? -7.868 27.815 -4.176 1.00 49.94 113 VAL A C 1
ATOM 889 O O . VAL A 1 113 ? -8.355 28.903 -4.455 1.00 49.94 113 VAL A O 1
ATOM 892 N N . CYS A 1 114 ? -8.551 26.664 -4.276 1.00 36.53 114 CYS A N 1
ATOM 893 C CA . CYS A 1 114 ? -9.948 26.446 -3.837 1.00 36.53 114 CYS A CA 1
ATOM 894 C C . CYS A 1 114 ? -10.539 25.105 -4.347 1.00 36.53 114 CYS A C 1
ATOM 896 O O . CYS A 1 114 ? -10.463 24.793 -5.531 1.00 36.53 114 CYS A O 1
ATOM 898 N N . ALA A 1 115 ? -11.228 24.416 -3.425 1.00 40.19 115 ALA A N 1
ATOM 899 C CA . ALA A 1 115 ? -12.343 23.474 -3.603 1.00 40.19 115 ALA A CA 1
ATOM 900 C C . ALA A 1 115 ? -12.084 22.032 -4.090 1.00 40.19 115 ALA A C 1
ATOM 902 O O . ALA A 1 115 ? -12.464 21.653 -5.192 1.00 40.19 115 ALA A O 1
ATOM 903 N N . CYS A 1 116 ? -11.660 21.179 -3.153 1.00 34.59 116 CYS A N 1
ATOM 904 C CA . CYS A 1 116 ? -12.212 19.824 -3.039 1.00 34.59 116 CYS A CA 1
ATOM 905 C C . CYS A 1 116 ? -12.869 19.665 -1.656 1.00 34.59 116 CYS A C 1
ATOM 907 O O . CYS A 1 116 ? -12.316 19.035 -0.760 1.00 34.59 116 CYS A O 1
ATOM 909 N N . VAL A 1 117 ? -14.037 20.289 -1.479 1.00 39.41 117 VAL A N 1
ATOM 910 C CA . VAL A 1 117 ? -15.059 19.842 -0.523 1.00 39.41 117 VAL A CA 1
ATOM 911 C C . VAL A 1 117 ? -16.347 19.742 -1.327 1.00 39.41 117 VAL A C 1
ATOM 913 O O . VAL A 1 117 ? -16.870 20.758 -1.787 1.00 39.41 117 VAL A O 1
ATOM 916 N N . GLY A 1 118 ? -16.799 18.514 -1.544 1.00 34.91 118 GLY A N 1
ATOM 917 C CA . GLY A 1 118 ? -18.060 18.160 -2.182 1.00 34.91 118 GLY A CA 1
ATOM 918 C C . GLY A 1 118 ? -18.458 16.776 -1.719 1.00 34.91 118 GLY A C 1
ATOM 919 O O . GLY A 1 118 ? -17.615 15.869 -1.890 1.00 34.91 118 GLY A O 1
#

Solvent-accessible surface area (backbone atoms only — not comparable to full-atom values): 7227 Å² total; per-residue (Å²): 135,81,80,73,80,75,80,80,60,85,31,54,69,93,65,90,75,59,68,72,62,39,55,72,34,90,87,31,49,76,37,38,44,36,43,74,53,92,90,51,79,49,83,42,49,39,35,37,40,39,36,42,35,54,55,95,57,32,36,42,36,41,38,37,37,35,33,32,29,69,44,71,39,90,88,77,72,46,77,45,82,40,83,46,72,54,75,51,74,51,73,47,63,52,64,69,70,38,52,52,55,50,54,60,53,61,77,68,63,81,86,80,89,80,85,95,82,130

Mean predicted aligned error: 11.61 Å

Sequence (118 aa):
MGRPPAPASQGDDLRPINLQELKLQADGRHWRIDQTLSELDSLTPVRGSLSALHRGNALELEGEASTIVTLCCDRCLQLFNHPLAFQTREVLWLGEEARAQLMQREERLPDLVCACVG

Secondary structure (DSSP, 8-state):
-PPPPPP-----------HHHHHT-TT-EEEEEEE--TTS-BSS-EEEEEEEEEETTEEEEEEEEEEEEEEE-TTT--EEEEEEEEEEEEEEEPSHHHHHHHHHHHTT-S--------

Radius of gyration: 19.3 Å; Cα contacts (8 Å, |Δi|>4): 181; chains: 1; bounding box: 42×40×54 Å

pLDDT: mean 78.83, std 20.1, range [34.59, 97.56]

Nearest PDB structures (foldseek):
  2qux-assembly5_M  TM=3.795E-01  e=2.359E-02  Pseudomonas phage PP7
  6yft-assembly1_AA  TM=2.602E-01  e=7.645E-02  Wenzhou levi-like virus 1
  6yfr-assembly1_AA  TM=3.238E-01  e=2.111E-01  Leviviridae sp.
  6yf9-assembly1_AA  TM=2.872E-01  e=4.228E-01  Leviviridae sp.
  7ofh-assembly1_A  TM=5.931E-01  e=4.210E+00  Enterobacteria phage f1

Foldseek 3Di:
DDDPPDPQPPWVPPDDDDVVVQQVDQQGDKTWQFADDPVAQFPGGKTWMWGWHDDDQKIKIWIKTKTWHWDQDPVPRDIDIDIDIDTDIDIQGHDDVSVVVVVVVVVPDDDDPDDPDD